Protein AF-A0A165TKF2-F1 (afdb_monomer_lite)

Foldseek 3Di:
DVVLLVVVVVVCVVPVDDPDSDCVVCVVVVHDDNLSVLLVVLQVLLQVLCCVQVVDGDPDDPSVPDHSVRSVVSNVVSVVVVVVVVVVVVVVVVVVVVVQCVVFWDADPVRDIDGNDDPVPPD

Structure (mmCIF, N/CA/C/O backbone):
data_AF-A0A165TKF2-F1
#
_entry.id   AF-A0A165TKF2-F1
#
loop_
_atom_site.group_PDB
_atom_site.id
_atom_site.type_symbol
_atom_site.label_atom_id
_atom_site.label_alt_id
_atom_site.label_comp_id
_atom_site.label_asym_id
_atom_site.label_entity_id
_atom_site.label_seq_id
_atom_site.pdbx_PDB_ins_code
_atom_site.Cartn_x
_atom_site.Cartn_y
_atom_site.Cartn_z
_atom_site.occupancy
_atom_site.B_iso_or_equiv
_atom_site.auth_seq_id
_atom_site.auth_comp_id
_atom_site.auth_asym_id
_atom_site.auth_atom_id
_atom_site.pdbx_PDB_model_num
ATOM 1 N N . MET A 1 1 ? -14.522 4.029 21.172 1.00 85.94 1 MET A N 1
ATOM 2 C CA . MET A 1 1 ? -14.944 4.719 19.931 1.00 85.94 1 MET A CA 1
ATOM 3 C C . MET A 1 1 ? -14.573 6.202 19.836 1.00 85.94 1 MET A C 1
ATOM 5 O O . MET A 1 1 ? -13.988 6.549 18.829 1.00 85.94 1 MET A O 1
ATOM 9 N N . ARG A 1 2 ? -14.802 7.095 20.818 1.00 94.19 2 ARG A N 1
ATOM 10 C CA . ARG A 1 2 ? -14.442 8.533 20.653 1.00 94.19 2 ARG A CA 1
ATOM 11 C C . ARG A 1 2 ? -12.964 8.789 20.294 1.00 94.19 2 ARG A C 1
ATOM 13 O O . ARG A 1 2 ? -12.690 9.631 19.452 1.00 94.19 2 ARG A O 1
ATOM 20 N N . ALA A 1 3 ? -12.034 8.054 20.912 1.00 95.81 3 ALA A N 1
ATOM 21 C CA . ALA A 1 3 ? -10.602 8.156 20.609 1.00 95.81 3 ALA A CA 1
ATOM 22 C C . ALA A 1 3 ? -10.259 7.692 19.181 1.00 95.81 3 ALA A C 1
ATOM 24 O O . ALA A 1 3 ? -9.474 8.346 18.508 1.00 95.81 3 ALA A O 1
ATOM 25 N N . LEU A 1 4 ? -10.897 6.613 18.714 1.00 96.62 4 LEU A N 1
ATOM 26 C CA . LEU A 1 4 ? -10.781 6.132 17.336 1.00 96.62 4 LEU A CA 1
ATOM 27 C C . LEU A 1 4 ? -11.237 7.203 16.339 1.00 96.62 4 LEU A C 1
ATOM 29 O O . LEU A 1 4 ? -10.506 7.524 15.414 1.00 96.62 4 LEU A O 1
ATOM 33 N N . ILE A 1 5 ? -12.406 7.808 16.559 1.00 97.25 5 ILE A N 1
ATOM 34 C CA . ILE A 1 5 ? -12.908 8.843 15.648 1.00 97.25 5 ILE A CA 1
ATOM 35 C C . ILE A 1 5 ? -11.986 10.063 15.619 1.00 97.25 5 ILE A C 1
ATOM 37 O O . ILE A 1 5 ? -11.643 10.533 14.543 1.00 97.25 5 ILE A O 1
ATOM 41 N N . ALA A 1 6 ? -11.517 10.523 16.782 1.00 97.25 6 ALA A N 1
ATOM 42 C CA . ALA A 1 6 ? -10.563 11.628 16.849 1.00 97.25 6 ALA A CA 1
ATOM 43 C C . ALA A 1 6 ? -9.243 11.312 16.119 1.00 97.25 6 ALA A C 1
ATOM 45 O O . ALA A 1 6 ? -8.636 12.205 15.534 1.00 97.25 6 ALA A O 1
ATOM 46 N N . HIS A 1 7 ? -8.803 10.049 16.140 1.00 96.56 7 HIS A N 1
ATOM 47 C CA . HIS A 1 7 ? -7.641 9.599 15.379 1.00 96.56 7 HIS A CA 1
ATOM 48 C C . HIS A 1 7 ? -7.890 9.684 13.867 1.00 96.56 7 HIS A C 1
ATOM 50 O O . HIS A 1 7 ? -7.101 10.311 13.166 1.00 96.56 7 HIS A O 1
ATOM 56 N N . ILE A 1 8 ? -9.019 9.154 13.386 1.00 96.38 8 ILE A N 1
ATOM 57 C CA . ILE A 1 8 ? -9.399 9.196 11.963 1.00 96.38 8 ILE A CA 1
ATOM 58 C C . ILE A 1 8 ? -9.549 10.644 11.469 1.00 96.38 8 ILE A C 1
ATOM 60 O O . ILE A 1 8 ? -9.093 10.990 10.382 1.00 96.38 8 ILE A O 1
ATOM 64 N N . GLU A 1 9 ? -10.160 11.522 12.268 1.00 97.00 9 GLU A N 1
ATOM 65 C CA . GLU A 1 9 ? -10.289 12.948 11.940 1.00 97.00 9 GLU A CA 1
ATOM 66 C C . GLU A 1 9 ? -8.925 13.633 11.800 1.00 97.00 9 GLU A C 1
ATOM 68 O O . GLU A 1 9 ? -8.722 14.421 10.872 1.00 97.00 9 GLU A O 1
ATOM 73 N N . ALA A 1 10 ? -7.983 13.320 12.693 1.00 95.94 10 ALA A N 1
ATOM 74 C CA . ALA A 1 10 ? -6.630 13.855 12.630 1.00 95.94 10 ALA A CA 1
ATOM 75 C C . ALA A 1 10 ? -5.877 13.362 11.384 1.00 95.94 10 ALA A C 1
ATOM 77 O O . ALA A 1 10 ? -5.246 14.169 10.701 1.00 95.94 10 ALA A O 1
ATOM 78 N N . GLU A 1 11 ? -5.983 12.073 11.048 1.00 94.00 11 GLU A N 1
ATOM 79 C CA . GLU A 1 11 ? -5.391 11.514 9.826 1.00 94.00 11 GLU A CA 1
ATOM 80 C C . GLU A 1 11 ? -5.974 12.154 8.563 1.00 94.00 11 GLU A C 1
ATOM 82 O O . GLU A 1 11 ? -5.222 12.605 7.696 1.00 94.00 11 GLU A O 1
ATOM 87 N N . ASN A 1 12 ? -7.302 12.278 8.483 1.00 95.50 12 ASN A N 1
ATOM 88 C CA . ASN A 1 12 ? -7.976 12.947 7.371 1.00 95.50 12 ASN A CA 1
ATOM 89 C C . ASN A 1 12 ? -7.498 14.390 7.191 1.00 95.50 12 ASN A C 1
ATOM 91 O O . ASN A 1 12 ? -7.241 14.817 6.066 1.00 95.50 12 ASN A O 1
ATOM 95 N N . ALA A 1 13 ? -7.333 15.137 8.284 1.00 94.81 13 ALA A N 1
ATOM 96 C CA . ALA A 1 13 ? -6.813 16.498 8.225 1.00 94.81 13 ALA A CA 1
ATOM 97 C C . ALA A 1 13 ? -5.343 16.549 7.775 1.00 94.81 13 ALA A C 1
ATOM 99 O O . ALA A 1 13 ? -4.960 17.457 7.038 1.00 94.81 13 ALA A O 1
ATOM 100 N N . GLN A 1 14 ? -4.524 15.587 8.205 1.00 93.56 14 GLN A N 1
ATOM 101 C CA . GLN A 1 14 ? -3.097 15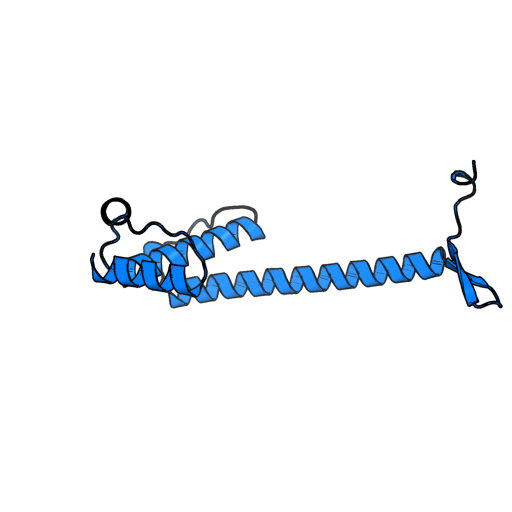.543 7.890 1.00 93.56 14 GLN A CA 1
ATOM 102 C C . GLN A 1 14 ? -2.826 15.151 6.433 1.00 93.56 14 GLN A C 1
ATOM 104 O O . GLN A 1 14 ? -1.969 15.753 5.787 1.00 93.56 14 GLN A O 1
ATOM 109 N N . PHE A 1 15 ? -3.537 14.146 5.923 1.00 88.62 15 PHE A N 1
ATOM 110 C CA . PHE A 1 15 ? -3.267 13.546 4.614 1.00 88.62 15 PHE A CA 1
ATOM 111 C C . PHE A 1 15 ? -4.297 13.918 3.543 1.00 88.62 15 PHE A C 1
ATOM 113 O O . PHE A 1 15 ? -4.161 13.509 2.392 1.00 88.62 15 PHE A O 1
ATOM 120 N N . GLY A 1 16 ? -5.328 14.693 3.896 1.00 89.38 16 GLY A N 1
ATOM 121 C CA . GLY A 1 16 ? -6.422 15.031 2.986 1.00 89.38 16 GLY A CA 1
ATOM 122 C C . GLY A 1 16 ? -7.276 13.821 2.591 1.00 89.38 16 GLY A C 1
ATOM 123 O O . GLY A 1 16 ? -7.909 13.842 1.536 1.00 89.38 16 GLY A O 1
ATOM 124 N N . SER A 1 17 ? -7.274 12.752 3.393 1.00 86.56 17 SER A N 1
ATOM 125 C CA . SER A 1 17 ? -8.094 11.565 3.149 1.00 86.56 17 SER A CA 1
ATOM 126 C C . SER A 1 17 ? -9.563 11.799 3.515 1.00 86.56 17 SER A C 1
ATOM 128 O O . SER A 1 17 ? -9.930 12.775 4.169 1.00 86.56 17 SER A O 1
ATOM 130 N N . THR A 1 18 ? -10.427 10.892 3.060 1.00 93.06 18 THR A N 1
ATOM 131 C CA . THR A 1 18 ? -11.886 10.954 3.265 1.00 93.06 18 THR A CA 1
ATOM 132 C C . THR A 1 18 ? -12.413 9.690 3.943 1.00 93.06 18 THR A C 1
ATOM 134 O O . THR A 1 18 ? -13.500 9.203 3.640 1.00 93.06 18 THR A O 1
ATOM 137 N N . VAL A 1 19 ? -11.625 9.139 4.869 1.00 94.44 19 VAL A N 1
ATOM 138 C CA . VAL A 1 19 ? -12.017 7.962 5.649 1.00 94.44 19 VAL A CA 1
ATOM 139 C C . VAL A 1 19 ? -13.232 8.321 6.509 1.00 94.44 19 VAL A C 1
ATOM 141 O O . VAL A 1 19 ? -13.259 9.373 7.147 1.00 94.44 19 VAL A O 1
ATOM 144 N N . THR A 1 20 ? -14.259 7.470 6.507 1.00 95.38 20 THR A N 1
ATOM 145 C CA . THR A 1 20 ? -15.502 7.732 7.249 1.00 95.38 20 THR A CA 1
ATOM 146 C C . THR A 1 20 ? -15.260 7.815 8.757 1.00 95.38 20 THR A C 1
ATOM 148 O O . THR A 1 20 ? -14.500 7.035 9.324 1.00 95.38 20 THR A O 1
ATOM 151 N N . THR A 1 21 ? -15.933 8.748 9.427 1.00 95.31 21 THR A N 1
ATOM 152 C CA . THR A 1 21 ? -15.879 8.941 10.886 1.00 95.31 21 THR A CA 1
ATOM 153 C C . THR A 1 21 ? -17.123 8.404 11.597 1.00 95.31 21 THR A C 1
ATOM 155 O O . THR A 1 21 ? -17.295 8.636 12.793 1.00 95.31 21 THR A O 1
ATOM 158 N N . ASP A 1 22 ? -17.993 7.679 10.884 1.00 96.19 22 ASP A N 1
ATOM 159 C CA . ASP A 1 22 ? -19.171 7.033 11.467 1.00 96.19 22 ASP A CA 1
ATOM 160 C C . ASP A 1 22 ? -18.751 5.878 12.401 1.00 96.19 22 ASP A C 1
ATOM 162 O O . ASP A 1 22 ? -18.209 4.874 11.932 1.00 96.19 22 ASP A O 1
ATOM 166 N N . PRO A 1 23 ? -19.005 5.966 13.721 1.00 93.56 23 PRO A N 1
ATOM 167 C CA . PRO A 1 23 ? -18.657 4.898 14.650 1.00 93.56 23 PRO A CA 1
ATOM 168 C C . PRO A 1 23 ? -19.402 3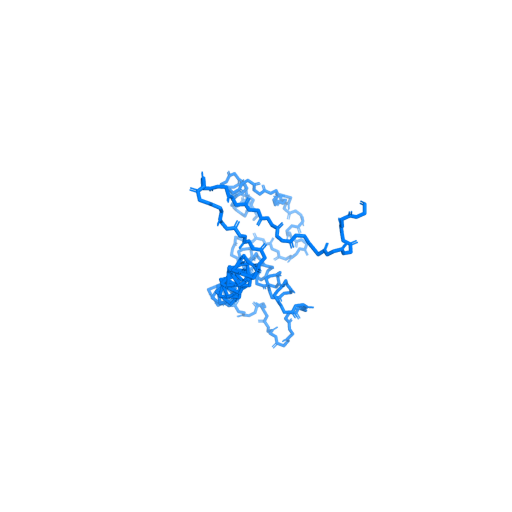.585 14.382 1.00 93.56 23 PRO A C 1
ATOM 170 O O . PRO A 1 23 ? -18.858 2.525 14.680 1.00 93.56 23 PRO A O 1
ATOM 173 N N . ALA A 1 24 ? -20.632 3.637 13.854 1.00 96.38 24 ALA A N 1
ATOM 174 C CA . ALA A 1 24 ? -21.419 2.435 13.578 1.00 96.38 24 ALA A CA 1
ATOM 175 C C . ALA A 1 24 ? -20.787 1.613 12.450 1.00 96.38 24 ALA A C 1
ATOM 177 O O . ALA A 1 24 ? -20.647 0.401 12.584 1.00 96.38 24 ALA A O 1
ATOM 178 N N . HIS A 1 25 ? -20.303 2.290 11.404 1.00 95.75 25 HIS A N 1
ATOM 179 C CA . HIS A 1 25 ? -19.549 1.659 10.326 1.00 95.75 25 HIS A CA 1
ATOM 180 C C . HIS A 1 25 ? -18.357 0.860 10.863 1.00 95.75 25 HIS A C 1
ATOM 182 O O . HIS A 1 25 ? -18.211 -0.315 10.552 1.00 95.75 25 HIS A O 1
ATOM 188 N N . TRP A 1 26 ? -17.526 1.464 11.714 1.00 96.75 26 TRP A N 1
ATOM 189 C CA . TRP A 1 26 ? -16.354 0.773 12.260 1.00 96.75 26 TRP A CA 1
ATOM 190 C C . TRP A 1 26 ? -16.724 -0.360 13.216 1.00 96.75 26 TRP A C 1
ATOM 192 O O . TRP A 1 26 ? -16.090 -1.414 13.192 1.00 96.75 26 TRP A O 1
ATOM 202 N N . ALA A 1 27 ? -17.786 -0.187 14.005 1.00 96.38 27 ALA A N 1
ATOM 203 C CA . ALA A 1 27 ? -18.293 -1.240 14.875 1.00 96.38 27 ALA A CA 1
ATOM 204 C C . ALA A 1 27 ? -18.763 -2.478 14.087 1.00 96.38 27 ALA A C 1
ATOM 206 O O . ALA A 1 27 ? -18.498 -3.595 14.532 1.00 96.38 27 ALA A O 1
ATOM 207 N N . ASP A 1 28 ? -19.381 -2.299 12.914 1.00 97.06 28 ASP A N 1
ATOM 208 C CA . ASP A 1 28 ? -19.796 -3.405 12.036 1.00 97.06 28 ASP A CA 1
ATOM 209 C C . ASP A 1 28 ? -18.599 -4.209 11.498 1.00 97.06 28 ASP A C 1
ATOM 211 O O . ASP A 1 28 ? -18.704 -5.414 11.276 1.00 97.06 28 ASP A O 1
ATOM 215 N N . TYR A 1 29 ? -17.436 -3.566 11.359 1.00 94.31 29 TYR A N 1
ATOM 216 C CA . TYR A 1 29 ? -16.162 -4.210 11.015 1.00 94.31 29 TYR A CA 1
ATOM 217 C C . TYR A 1 29 ? -15.435 -4.798 12.239 1.00 94.31 29 TYR A C 1
ATOM 219 O O . TYR A 1 29 ? -14.327 -5.314 12.117 1.00 94.31 29 TYR A O 1
ATOM 227 N N . GLY A 1 30 ? -16.024 -4.719 13.438 1.00 96.19 30 GLY A N 1
ATOM 228 C CA . GLY A 1 30 ? -15.394 -5.158 14.687 1.00 96.19 30 GLY A CA 1
ATOM 229 C C . GLY A 1 30 ? -14.305 -4.212 15.210 1.00 96.19 30 GLY A C 1
ATOM 230 O O . GLY A 1 30 ? -13.570 -4.564 16.135 1.00 96.19 30 GLY A O 1
ATOM 231 N N . ILE A 1 31 ? -14.206 -3.004 14.652 1.00 97.50 31 ILE A N 1
ATOM 232 C CA . ILE A 1 31 ? -13.175 -2.013 14.958 1.00 97.50 31 ILE A CA 1
ATOM 233 C C . ILE A 1 31 ? -13.732 -1.001 15.959 1.00 97.50 31 ILE A C 1
ATOM 235 O O . ILE A 1 31 ? -14.620 -0.200 15.675 1.00 97.50 31 ILE A O 1
ATOM 239 N N . THR A 1 32 ? -13.188 -1.023 17.171 1.00 97.00 32 THR A N 1
ATOM 240 C CA . THR A 1 32 ? -13.641 -0.177 18.289 1.00 97.00 32 THR A CA 1
ATOM 241 C C . THR A 1 32 ? -12.509 0.600 18.964 1.00 97.00 32 THR A C 1
ATOM 243 O O . THR A 1 32 ? -12.784 1.558 19.711 1.00 97.00 32 THR A O 1
ATOM 246 N N . THR A 1 33 ? -11.256 0.229 18.669 1.00 97.62 33 THR A N 1
ATOM 247 C CA . THR A 1 33 ? -10.022 0.855 19.162 1.00 97.62 33 THR A CA 1
ATOM 248 C C . THR A 1 33 ? -9.148 1.376 18.019 1.00 97.62 33 THR A C 1
ATOM 250 O O . THR A 1 33 ? -9.352 1.033 16.855 1.00 97.62 33 THR A O 1
ATOM 253 N N . VAL A 1 34 ? -8.181 2.233 18.359 1.00 97.44 34 VAL A N 1
ATOM 254 C CA . VAL A 1 34 ? -7.229 2.803 17.391 1.00 97.44 34 VAL A CA 1
ATOM 255 C C . VAL A 1 34 ? -6.324 1.713 16.822 1.00 97.44 34 VAL A C 1
ATOM 257 O O . VAL A 1 34 ? -6.083 1.679 15.625 1.00 97.44 34 VAL A O 1
ATOM 260 N N . GLU A 1 35 ? -5.877 0.783 17.660 1.00 96.50 35 GLU A N 1
ATOM 261 C CA . GLU A 1 35 ? -4.959 -0.293 17.284 1.00 96.50 35 GLU A CA 1
ATOM 262 C C . GLU A 1 35 ? -5.602 -1.248 16.269 1.00 96.50 35 GLU A C 1
ATOM 264 O O . GLU A 1 35 ? -4.963 -1.647 15.298 1.00 96.50 35 GLU A O 1
ATOM 269 N N . GLN A 1 36 ? -6.888 -1.569 16.454 1.00 96.94 36 GLN A N 1
ATOM 270 C CA . GLN A 1 36 ? -7.657 -2.375 15.501 1.00 96.94 36 GLN A CA 1
ATOM 271 C C . GLN A 1 36 ? -7.786 -1.674 14.145 1.00 96.94 36 GLN A C 1
ATOM 273 O O . GLN A 1 36 ? -7.649 -2.307 13.104 1.00 96.94 36 GLN A O 1
ATOM 278 N N . TYR A 1 37 ? -8.021 -0.362 14.160 1.00 97.00 37 TYR A N 1
ATOM 279 C CA . TYR A 1 37 ? -8.101 0.437 12.943 1.00 97.00 37 TYR A CA 1
ATOM 280 C C . TYR A 1 37 ? -6.750 0.514 12.225 1.00 97.00 37 TYR A C 1
ATOM 282 O O . TYR A 1 37 ? -6.685 0.289 11.024 1.00 97.00 37 TYR A O 1
ATOM 290 N N . GLN A 1 38 ? -5.657 0.754 12.951 1.00 96.12 38 GLN A N 1
ATOM 291 C CA . GLN A 1 38 ? -4.311 0.784 12.374 1.00 96.12 38 GLN A CA 1
ATOM 292 C C . GLN A 1 38 ? -3.931 -0.554 11.738 1.00 96.12 38 GLN A C 1
ATOM 294 O O . GLN A 1 38 ? -3.366 -0.582 10.646 1.00 96.12 38 GLN A O 1
ATOM 299 N N . HIS A 1 39 ? -4.279 -1.662 12.395 1.00 97.88 39 HIS A N 1
ATOM 300 C CA . HIS A 1 39 ? -4.108 -2.997 11.830 1.00 97.88 39 HIS A CA 1
ATOM 301 C C . HIS A 1 39 ? -4.919 -3.183 10.549 1.00 97.88 39 HIS A C 1
ATOM 303 O O . HIS A 1 39 ? -4.344 -3.529 9.518 1.00 97.88 39 HIS A O 1
ATOM 309 N N . TYR A 1 40 ? -6.211 -2.851 10.578 1.00 96.81 40 TYR A N 1
ATOM 310 C CA . TYR A 1 40 ? -7.079 -2.903 9.403 1.00 96.81 40 TYR A CA 1
ATOM 311 C C . TYR A 1 40 ? -6.512 -2.093 8.227 1.00 96.81 40 TYR A C 1
ATOM 313 O O . TYR A 1 40 ? -6.412 -2.602 7.112 1.00 96.81 40 TYR A O 1
ATOM 321 N N . MET A 1 41 ? -6.063 -0.861 8.478 1.00 95.81 41 MET A N 1
ATOM 322 C CA . MET A 1 41 ? -5.474 -0.003 7.449 1.00 95.81 41 MET A CA 1
ATOM 323 C C . MET A 1 41 ? -4.172 -0.584 6.883 1.00 95.81 41 MET A C 1
ATOM 325 O O . MET A 1 41 ? -3.953 -0.528 5.673 1.00 95.81 41 MET A O 1
ATOM 329 N N . ALA A 1 42 ? -3.324 -1.185 7.723 1.00 97.12 42 ALA A N 1
ATOM 330 C CA . ALA A 1 42 ? -2.100 -1.848 7.274 1.00 97.12 42 ALA A CA 1
ATOM 331 C C . ALA A 1 42 ? -2.393 -3.092 6.415 1.00 97.12 42 ALA A C 1
ATOM 333 O O . ALA A 1 42 ? -1.722 -3.313 5.403 1.00 97.12 42 ALA A O 1
ATOM 334 N N . VAL A 1 43 ? -3.413 -3.878 6.780 1.00 97.31 43 VAL A N 1
ATOM 335 C CA . VAL A 1 43 ? -3.888 -5.013 5.976 1.00 97.31 43 VAL A CA 1
ATOM 336 C C . VAL A 1 43 ? -4.382 -4.529 4.618 1.00 97.31 43 VAL A C 1
ATOM 338 O O . VAL A 1 43 ? -3.898 -5.016 3.597 1.00 97.31 43 VAL A O 1
ATOM 341 N N . GLU A 1 44 ? -5.293 -3.554 4.587 1.00 95.50 44 GLU A N 1
ATOM 342 C CA . GLU A 1 44 ? -5.842 -3.028 3.335 1.00 95.50 44 GLU A CA 1
ATOM 343 C C . GLU A 1 44 ? -4.746 -2.451 2.434 1.00 95.50 44 GLU A C 1
ATOM 345 O O . GLU A 1 44 ? -4.722 -2.736 1.234 1.00 95.50 44 GLU A O 1
ATOM 350 N N . HIS A 1 45 ? -3.782 -1.720 3.001 1.00 95.62 45 HIS A N 1
ATOM 351 C CA . HIS A 1 45 ? -2.654 -1.180 2.247 1.00 95.62 45 HIS A CA 1
ATOM 352 C C . HIS A 1 45 ? -1.801 -2.280 1.598 1.00 95.62 45 HIS A C 1
ATOM 354 O O . HIS A 1 45 ? -1.564 -2.244 0.386 1.00 95.62 45 HIS A O 1
ATOM 360 N N . PHE A 1 46 ? -1.390 -3.290 2.374 1.00 97.44 46 PHE A N 1
ATOM 361 C CA . PHE A 1 46 ? -0.626 -4.428 1.859 1.00 97.44 46 PHE A CA 1
ATOM 362 C C . PHE A 1 46 ? -1.398 -5.180 0.771 1.00 97.44 46 PHE A C 1
ATOM 364 O O . PHE A 1 46 ? -0.849 -5.496 -0.284 1.00 97.44 46 PHE A O 1
ATOM 371 N N . VAL A 1 47 ? -2.679 -5.456 1.011 1.00 97.25 47 VAL A N 1
ATOM 372 C CA . VAL A 1 47 ? -3.526 -6.205 0.086 1.00 97.25 47 VAL A CA 1
ATOM 373 C C . VAL A 1 47 ? -3.705 -5.450 -1.235 1.00 97.25 47 VAL A C 1
ATOM 375 O O . VAL A 1 47 ? -3.603 -6.068 -2.297 1.00 97.25 47 VAL A O 1
ATOM 378 N N . CYS A 1 48 ? -3.925 -4.133 -1.185 1.00 95.94 48 CYS A N 1
ATOM 379 C CA . CYS A 1 48 ? -4.039 -3.290 -2.375 1.00 95.94 48 CYS A CA 1
ATOM 380 C C . CYS A 1 48 ? -2.735 -3.258 -3.179 1.00 95.94 48 CYS A C 1
ATOM 382 O O . CYS A 1 48 ? -2.765 -3.444 -4.395 1.00 95.94 48 CYS A O 1
ATOM 384 N N . LEU A 1 49 ? -1.588 -3.075 -2.515 1.00 96.69 49 LEU A N 1
ATOM 385 C CA . LEU A 1 49 ? -0.281 -3.100 -3.179 1.00 96.69 49 LEU A CA 1
ATOM 386 C C . LEU A 1 49 ? 0.011 -4.459 -3.813 1.00 96.69 49 LEU A C 1
ATOM 388 O O . LEU A 1 49 ? 0.429 -4.528 -4.967 1.00 96.69 49 LEU A O 1
ATOM 392 N N . HIS A 1 50 ? -0.255 -5.543 -3.087 1.00 96.94 50 HIS A N 1
ATOM 393 C CA . HIS A 1 50 ? -0.054 -6.899 -3.580 1.00 96.94 50 HIS A CA 1
ATOM 394 C C . HIS A 1 50 ? -0.915 -7.186 -4.816 1.00 96.94 50 HIS A C 1
ATOM 396 O O . HIS A 1 50 ? -0.420 -7.734 -5.801 1.00 96.94 50 HIS A O 1
ATOM 402 N N . GLU A 1 51 ? -2.196 -6.808 -4.793 1.00 96.50 51 GLU A N 1
ATOM 403 C CA . GLU A 1 51 ? -3.079 -6.958 -5.952 1.00 96.50 51 GLU A CA 1
ATOM 404 C C . GLU A 1 51 ? -2.622 -6.094 -7.129 1.00 96.50 51 GLU A C 1
ATOM 406 O O . GLU A 1 51 ? -2.565 -6.589 -8.252 1.00 96.50 51 GLU A O 1
ATOM 411 N N . SER A 1 52 ? -2.234 -4.843 -6.876 1.00 95.50 52 SER A N 1
ATOM 412 C CA . SER A 1 52 ? -1.746 -3.940 -7.919 1.00 95.50 52 SER A CA 1
ATOM 413 C C . SER A 1 52 ? -0.462 -4.442 -8.580 1.00 95.50 52 SER A C 1
ATOM 415 O O . SER A 1 52 ? -0.293 -4.255 -9.782 1.00 95.50 52 SER A O 1
ATOM 417 N N . HIS A 1 53 ? 0.451 -5.044 -7.815 1.00 96.12 53 HIS A N 1
ATOM 418 C CA . HIS A 1 53 ? 1.752 -5.471 -8.323 1.00 96.12 53 HIS A CA 1
ATOM 419 C C . HIS A 1 53 ? 1.716 -6.870 -8.952 1.00 96.12 53 HIS A C 1
ATOM 421 O O . HIS A 1 53 ? 2.217 -7.065 -10.057 1.00 96.12 53 HIS A O 1
ATOM 427 N N . TYR A 1 54 ? 1.094 -7.846 -8.284 1.00 95.31 54 TYR A N 1
ATOM 428 C CA . TYR A 1 54 ? 1.087 -9.241 -8.740 1.00 95.31 54 TYR A CA 1
ATOM 429 C C . TYR A 1 54 ? -0.183 -9.637 -9.509 1.00 95.31 54 TYR A C 1
ATOM 431 O O . TYR A 1 54 ? -0.235 -10.721 -10.091 1.00 95.31 54 TYR A O 1
ATOM 439 N N . GLY A 1 55 ? -1.222 -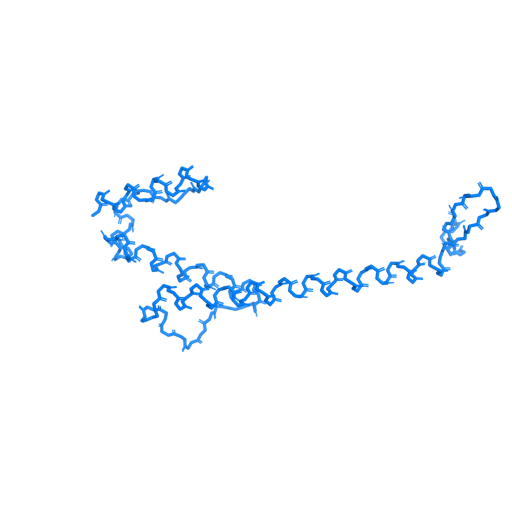8.796 -9.516 1.00 97.06 55 GLY A N 1
ATOM 440 C CA . GLY A 1 55 ? -2.484 -9.047 -10.221 1.00 97.06 55 GLY A CA 1
ATOM 441 C C . GLY A 1 55 ? -3.469 -9.951 -9.474 1.00 97.06 55 GLY A C 1
ATOM 442 O O . GLY A 1 55 ? -4.452 -10.404 -10.061 1.00 97.06 55 GLY A O 1
ATOM 443 N N . PHE A 1 56 ? -3.222 -10.257 -8.196 1.00 95.81 56 PHE A N 1
ATOM 444 C CA . PHE A 1 56 ? -4.140 -11.040 -7.367 1.00 95.81 56 PHE A CA 1
ATOM 445 C C . PHE A 1 56 ? -4.030 -10.694 -5.877 1.00 95.81 56 PHE A C 1
ATOM 447 O O . PHE A 1 56 ? -2.970 -10.310 -5.383 1.00 95.81 56 PHE A O 1
ATOM 454 N N . ARG A 1 57 ? -5.129 -10.887 -5.138 1.00 94.38 57 ARG A N 1
ATOM 455 C CA . ARG A 1 57 ? -5.173 -10.759 -3.671 1.00 94.38 57 ARG A CA 1
ATOM 456 C C . ARG A 1 57 ? -4.296 -11.830 -2.994 1.00 94.38 57 ARG A C 1
ATOM 458 O O . ARG A 1 57 ? -4.367 -12.992 -3.405 1.00 94.38 57 ARG A O 1
ATOM 465 N N . PRO A 1 58 ? -3.526 -11.496 -1.943 1.00 94.38 58 PRO A N 1
ATOM 466 C CA . PRO A 1 58 ? -2.644 -12.441 -1.260 1.00 94.38 58 PRO A CA 1
ATOM 467 C C . PRO A 1 58 ? -3.435 -13.630 -0.695 1.00 94.38 58 PRO A C 1
ATOM 469 O O . PRO A 1 58 ? -4.477 -13.463 -0.065 1.00 94.38 58 PRO A O 1
ATOM 472 N N . ARG A 1 59 ? -2.938 -14.853 -0.922 1.00 91.44 59 ARG A N 1
ATOM 473 C CA . ARG A 1 59 ? -3.544 -16.107 -0.439 1.00 91.44 59 ARG A CA 1
ATOM 474 C C . ARG A 1 59 ? -2.583 -16.830 0.497 1.00 91.44 59 ARG A C 1
ATOM 476 O O . ARG A 1 59 ? -1.377 -16.783 0.289 1.00 91.44 59 ARG A O 1
ATOM 483 N N . GLY A 1 60 ? -3.120 -17.537 1.489 1.00 88.75 60 GLY A N 1
ATOM 484 C CA . GLY A 1 60 ? -2.322 -18.359 2.409 1.00 88.75 60 GLY A CA 1
ATOM 485 C C . GLY A 1 60 ? -1.628 -17.590 3.538 1.00 88.75 60 GLY A C 1
ATOM 486 O O . GLY A 1 60 ? -0.870 -18.192 4.290 1.00 88.75 60 GLY A O 1
ATOM 487 N N . TYR A 1 61 ? -1.903 -16.292 3.683 1.00 88.31 61 TYR A N 1
ATOM 488 C CA . TYR A 1 61 ? -1.492 -15.503 4.842 1.00 88.31 61 TYR A CA 1
ATOM 489 C C . TYR A 1 61 ? -2.642 -15.407 5.841 1.00 88.31 61 TYR A C 1
ATOM 491 O O . TYR A 1 61 ? -3.775 -15.142 5.441 1.00 88.31 61 TYR A O 1
ATOM 499 N N . ASN A 1 62 ? -2.342 -15.558 7.131 1.00 93.75 62 ASN A N 1
ATOM 500 C CA . ASN A 1 62 ? -3.267 -15.171 8.189 1.00 93.75 62 ASN A CA 1
ATOM 501 C C . ASN A 1 62 ? -3.015 -13.706 8.570 1.00 93.75 62 ASN A C 1
ATOM 503 O O . ASN A 1 62 ? -2.263 -13.419 9.497 1.00 93.75 62 ASN A O 1
ATOM 507 N N . LEU A 1 63 ? -3.565 -12.780 7.779 1.00 94.38 63 LEU A N 1
ATOM 508 C CA . LEU A 1 63 ? -3.284 -11.342 7.904 1.00 94.38 63 LEU A CA 1
ATOM 509 C C . LEU A 1 63 ? -3.753 -10.761 9.245 1.00 94.38 63 LEU A C 1
ATOM 511 O O . LEU A 1 63 ? -3.132 -9.830 9.747 1.00 94.38 63 LEU A O 1
ATOM 515 N N . GLU A 1 64 ? -4.790 -11.349 9.842 1.00 90.94 64 GLU A N 1
ATOM 516 C CA . GLU A 1 64 ? -5.329 -10.962 11.151 1.00 90.94 64 GLU A CA 1
ATOM 517 C C . GLU A 1 64 ? -4.325 -11.184 12.292 1.00 90.94 64 GLU A C 1
ATOM 519 O O . GLU A 1 64 ? -4.314 -10.436 13.265 1.00 90.94 64 GLU A O 1
ATOM 524 N N . GLU A 1 65 ? -3.446 -12.182 12.165 1.00 94.12 65 GLU A N 1
ATOM 525 C CA . GLU A 1 65 ? -2.439 -12.515 13.182 1.00 94.12 65 GLU A CA 1
ATOM 526 C C . GLU A 1 65 ? -1.095 -11.807 12.966 1.00 94.12 65 GLU A C 1
ATOM 528 O O . GLU A 1 65 ? -0.222 -11.845 13.837 1.00 94.12 65 GLU A O 1
ATOM 533 N N . LEU A 1 66 ? -0.891 -11.169 11.811 1.00 95.25 66 LEU A N 1
ATOM 534 C CA . LEU A 1 66 ? 0.341 -10.434 11.543 1.00 95.25 66 LEU A CA 1
ATOM 535 C C . LEU A 1 66 ? 0.342 -9.098 12.284 1.00 95.25 66 LEU A C 1
ATOM 537 O O . LEU A 1 66 ? -0.669 -8.405 12.337 1.00 95.25 66 LEU A O 1
ATOM 541 N N . SER A 1 67 ? 1.501 -8.707 12.817 1.00 97.12 67 SER A N 1
ATOM 542 C CA . SER A 1 67 ? 1.653 -7.380 13.414 1.00 97.12 67 SER A CA 1
ATOM 543 C C . SER A 1 67 ? 1.630 -6.287 12.343 1.00 97.12 67 SER A C 1
ATOM 545 O O . SER A 1 67 ? 1.979 -6.529 11.182 1.00 97.12 67 SER A O 1
ATOM 547 N N . VAL A 1 68 ? 1.279 -5.065 12.752 1.00 97.19 68 VAL A N 1
ATOM 548 C CA . VAL A 1 68 ? 1.314 -3.880 11.882 1.00 97.19 68 VAL A CA 1
ATOM 549 C C . VAL A 1 68 ? 2.702 -3.708 11.271 1.00 97.19 68 VAL A C 1
ATOM 551 O O . VAL A 1 68 ? 2.825 -3.529 10.066 1.00 97.19 68 VAL A O 1
ATOM 554 N N . GLU A 1 69 ? 3.763 -3.864 12.064 1.00 97.50 69 GLU A N 1
ATOM 555 C CA . GLU A 1 69 ? 5.144 -3.734 11.590 1.00 97.50 69 GLU A CA 1
ATOM 556 C C . GLU A 1 69 ? 5.466 -4.760 10.504 1.00 97.50 69 GLU A C 1
ATOM 558 O O . GLU A 1 69 ? 6.169 -4.455 9.540 1.00 97.50 69 GLU A O 1
ATOM 563 N N . ARG A 1 70 ? 4.946 -5.986 10.638 1.00 97.00 70 ARG A N 1
ATOM 564 C CA . ARG A 1 70 ? 5.164 -7.026 9.637 1.00 97.00 70 ARG A CA 1
ATOM 565 C C . ARG A 1 70 ? 4.407 -6.731 8.345 1.00 97.00 70 ARG A C 1
ATOM 567 O O . ARG A 1 70 ? 4.983 -6.925 7.276 1.00 97.00 70 ARG A O 1
ATOM 574 N N . LEU A 1 71 ? 3.160 -6.275 8.441 1.00 97.56 71 LEU A N 1
ATOM 575 C CA . LEU A 1 71 ? 2.350 -5.872 7.289 1.00 97.56 71 LEU A CA 1
ATOM 576 C C . LEU A 1 71 ? 3.009 -4.707 6.540 1.00 97.56 71 LEU A C 1
ATOM 578 O O . LEU A 1 71 ? 3.194 -4.796 5.327 1.00 97.56 71 LEU A O 1
ATOM 582 N N . THR A 1 72 ? 3.468 -3.683 7.263 1.00 96.44 72 THR A N 1
ATOM 583 C CA . THR A 1 72 ? 4.197 -2.544 6.690 1.00 96.44 72 THR A CA 1
ATOM 584 C C . THR A 1 72 ? 5.485 -2.989 6.009 1.00 96.44 72 THR A C 1
ATOM 586 O O . THR A 1 72 ? 5.694 -2.673 4.846 1.00 96.44 72 THR A O 1
ATOM 589 N N . ALA A 1 73 ? 6.306 -3.826 6.653 1.00 97.44 73 ALA A N 1
ATOM 590 C CA . ALA A 1 73 ? 7.537 -4.323 6.034 1.00 97.44 73 ALA A CA 1
ATOM 591 C C . ALA A 1 73 ? 7.284 -5.153 4.758 1.00 97.44 73 ALA A C 1
ATOM 593 O O . ALA A 1 73 ? 8.123 -5.201 3.858 1.00 97.44 73 ALA A O 1
ATOM 594 N N . MET A 1 74 ? 6.143 -5.844 4.680 1.00 96.88 74 MET A N 1
ATOM 595 C CA . MET A 1 74 ? 5.735 -6.570 3.476 1.00 96.88 74 MET A CA 1
ATOM 596 C C . MET A 1 74 ? 5.283 -5.615 2.363 1.00 96.88 74 MET A C 1
ATOM 598 O O . MET A 1 74 ? 5.647 -5.836 1.210 1.00 96.88 74 MET A O 1
ATOM 602 N N . ALA A 1 75 ? 4.544 -4.557 2.700 1.00 97.12 75 ALA A N 1
ATOM 603 C CA . ALA A 1 75 ? 4.162 -3.497 1.768 1.00 97.12 75 ALA A CA 1
ATOM 604 C C . ALA A 1 75 ? 5.384 -2.727 1.232 1.00 97.12 75 ALA A C 1
ATOM 606 O O . ALA A 1 75 ? 5.520 -2.580 0.019 1.00 97.12 75 ALA A O 1
ATOM 607 N N . ASP A 1 76 ? 6.314 -2.335 2.108 1.00 97.38 76 ASP A N 1
ATOM 608 C CA . ASP A 1 76 ? 7.546 -1.619 1.746 1.00 97.38 76 ASP A CA 1
ATOM 609 C C . ASP A 1 76 ? 8.396 -2.419 0.759 1.00 97.38 76 ASP A C 1
ATOM 611 O O . ASP A 1 76 ? 8.949 -1.877 -0.195 1.00 97.38 76 ASP A O 1
ATOM 615 N N . ARG A 1 77 ? 8.472 -3.739 0.950 1.00 96.88 77 ARG A N 1
ATOM 616 C CA . ARG A 1 77 ? 9.173 -4.613 0.011 1.00 96.88 77 ARG A CA 1
ATOM 617 C C . ARG A 1 77 ? 8.544 -4.562 -1.384 1.00 96.88 77 ARG A C 1
ATOM 619 O O . ARG A 1 77 ? 9.278 -4.483 -2.362 1.00 96.88 77 ARG A O 1
ATOM 626 N N . ILE A 1 78 ? 7.214 -4.614 -1.476 1.00 97.25 78 ILE A N 1
ATOM 627 C CA . ILE A 1 78 ? 6.512 -4.524 -2.765 1.00 97.25 78 ILE A CA 1
ATOM 628 C C . ILE A 1 78 ? 6.759 -3.152 -3.401 1.00 97.25 78 ILE A C 1
ATOM 630 O O . ILE A 1 78 ? 6.987 -3.078 -4.603 1.00 97.25 78 ILE A O 1
ATOM 634 N N . ALA A 1 79 ? 6.766 -2.077 -2.608 1.00 95.81 79 ALA A N 1
ATOM 635 C CA . ALA A 1 79 ? 7.078 -0.739 -3.105 1.00 95.81 79 ALA A CA 1
ATOM 636 C C . ALA A 1 79 ? 8.483 -0.670 -3.730 1.00 95.81 79 ALA A C 1
ATOM 638 O O . ALA A 1 79 ? 8.625 -0.155 -4.834 1.00 95.81 79 ALA A O 1
ATOM 639 N N . VAL A 1 80 ? 9.494 -1.277 -3.095 1.00 97.19 80 VAL A N 1
ATOM 640 C CA . VAL A 1 80 ? 10.849 -1.384 -3.670 1.00 97.19 80 VAL A CA 1
ATOM 641 C C . VAL A 1 80 ? 10.848 -2.177 -4.981 1.00 97.19 80 VAL A C 1
ATOM 643 O O . VAL A 1 80 ? 11.465 -1.751 -5.951 1.00 97.19 80 VAL A O 1
ATOM 646 N N . GLU A 1 81 ? 10.129 -3.303 -5.045 1.00 96.75 81 GLU A N 1
ATOM 647 C CA . GLU A 1 81 ? 10.018 -4.106 -6.275 1.00 96.75 81 GLU A CA 1
ATOM 648 C C . GLU A 1 81 ? 9.356 -3.312 -7.424 1.00 96.75 81 GLU A C 1
ATOM 650 O O . GLU A 1 81 ? 9.765 -3.435 -8.582 1.00 96.75 81 GLU A O 1
ATOM 655 N N . ILE A 1 82 ? 8.368 -2.463 -7.114 1.00 95.06 82 ILE A N 1
ATOM 656 C CA . ILE A 1 82 ? 7.742 -1.543 -8.076 1.00 95.06 82 ILE A CA 1
ATOM 657 C C . ILE A 1 82 ? 8.741 -0.477 -8.542 1.00 95.06 82 ILE A C 1
ATOM 659 O O . ILE A 1 82 ? 8.876 -0.265 -9.749 1.00 95.06 82 ILE A O 1
ATOM 663 N N . ASP A 1 83 ? 9.444 0.178 -7.618 1.00 95.75 83 ASP A N 1
ATOM 664 C CA . ASP A 1 83 ? 10.403 1.239 -7.938 1.00 95.75 83 ASP A CA 1
ATOM 665 C C . ASP A 1 83 ? 11.542 0.719 -8.828 1.00 95.75 83 ASP A C 1
ATOM 667 O O . ASP A 1 83 ? 11.872 1.338 -9.844 1.00 95.75 83 ASP A O 1
ATOM 671 N N . ASP A 1 84 ? 12.086 -0.459 -8.516 1.00 95.62 84 ASP A N 1
ATOM 672 C CA . ASP A 1 84 ? 13.131 -1.108 -9.313 1.00 95.62 84 ASP A CA 1
ATOM 673 C C . ASP A 1 84 ? 12.650 -1.430 -10.738 1.00 95.62 84 ASP A C 1
ATOM 675 O O . ASP A 1 84 ? 13.388 -1.251 -11.720 1.00 95.62 84 ASP A O 1
ATOM 679 N N . ALA A 1 85 ? 11.398 -1.881 -10.880 1.00 93.88 85 ALA A N 1
ATOM 680 C CA . ALA A 1 85 ? 10.797 -2.152 -12.182 1.00 93.88 85 ALA A CA 1
ATOM 681 C C . ALA A 1 85 ? 10.625 -0.864 -13.004 1.00 93.88 85 ALA A C 1
ATOM 683 O O . ALA A 1 85 ? 11.005 -0.841 -14.177 1.00 93.88 85 ALA A O 1
ATOM 684 N N . LEU A 1 86 ? 10.133 0.214 -12.382 1.00 94.38 86 LEU A N 1
ATOM 685 C CA . LEU A 1 86 ? 9.947 1.518 -13.026 1.00 94.38 86 LEU A CA 1
ATOM 686 C C . LEU A 1 86 ? 11.274 2.140 -13.473 1.00 94.38 86 LEU A C 1
ATOM 688 O O . LEU A 1 86 ? 11.365 2.679 -14.578 1.00 94.38 86 LEU A O 1
ATOM 692 N N . LEU A 1 87 ? 12.317 2.048 -12.643 1.00 95.44 87 LEU A N 1
ATOM 693 C CA . LEU A 1 87 ? 13.662 2.494 -13.007 1.00 95.44 87 LEU A CA 1
ATOM 694 C C . LEU A 1 87 ? 14.195 1.702 -14.202 1.00 95.44 87 LEU A C 1
ATOM 696 O O . LEU A 1 87 ? 14.677 2.289 -15.170 1.00 95.44 87 LEU A O 1
ATOM 700 N N . SER A 1 88 ? 14.028 0.380 -14.177 1.00 94.19 88 SER A N 1
ATOM 701 C CA . SER A 1 88 ? 14.452 -0.491 -15.274 1.00 94.19 88 SER A CA 1
ATOM 702 C C . SER A 1 88 ? 13.704 -0.200 -16.579 1.00 94.19 88 SER A C 1
ATOM 704 O O . SER A 1 88 ? 14.309 -0.228 -17.651 1.00 94.19 88 SER A O 1
ATOM 706 N N . ASP A 1 89 ? 12.395 0.061 -16.521 1.00 94.25 89 ASP A N 1
ATOM 707 C CA . ASP A 1 89 ? 11.597 0.455 -17.689 1.00 94.25 89 ASP A CA 1
ATOM 708 C C . ASP A 1 89 ? 12.076 1.781 -18.268 1.00 94.25 89 ASP A C 1
ATOM 710 O O . ASP A 1 89 ? 12.329 1.874 -19.470 1.00 94.25 89 ASP A O 1
ATOM 714 N N . ARG A 1 90 ? 12.310 2.775 -17.412 1.00 94.25 90 ARG A N 1
ATOM 715 C CA . ARG A 1 90 ? 12.831 4.071 -17.837 1.00 94.25 90 ARG A CA 1
ATOM 716 C C . ARG A 1 90 ? 14.192 3.951 -18.525 1.00 94.25 90 ARG A C 1
ATOM 718 O O . ARG A 1 90 ? 14.396 4.549 -19.577 1.00 94.25 90 ARG A O 1
ATOM 725 N N . GLU A 1 91 ? 15.114 3.161 -17.979 1.00 95.12 91 GLU A N 1
ATOM 726 C CA . GLU A 1 91 ? 16.422 2.923 -18.603 1.00 95.12 91 GLU A CA 1
ATOM 727 C C . GLU A 1 91 ? 16.300 2.225 -19.968 1.00 95.12 91 GLU A C 1
ATOM 729 O O . GLU A 1 91 ? 17.062 2.521 -20.897 1.00 95.12 91 GLU A O 1
ATOM 734 N N . ARG A 1 92 ? 15.339 1.299 -20.115 1.00 94.25 92 ARG A N 1
ATOM 735 C CA . ARG A 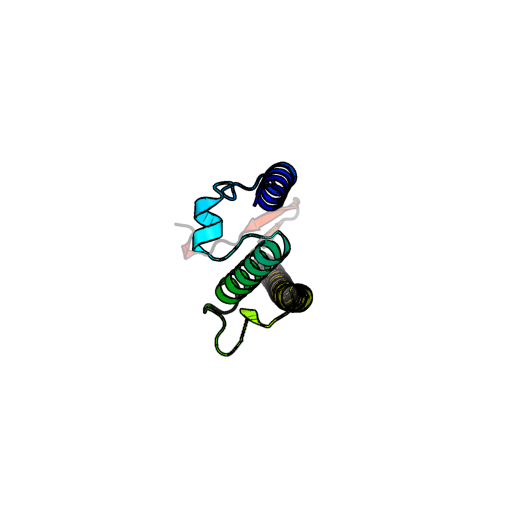1 92 ? 15.028 0.673 -21.409 1.00 94.25 92 ARG A CA 1
ATOM 736 C C . ARG A 1 92 ? 14.506 1.704 -22.404 1.00 94.25 92 ARG A C 1
ATOM 738 O O . ARG A 1 92 ? 15.039 1.775 -23.506 1.00 94.25 92 ARG A O 1
ATOM 745 N N . GLU A 1 93 ? 13.525 2.511 -22.012 1.00 93.75 93 GLU A N 1
ATOM 746 C CA . GLU A 1 93 ? 12.937 3.547 -22.865 1.00 93.75 93 GLU A CA 1
ATOM 747 C C . GLU A 1 93 ? 13.971 4.591 -23.299 1.00 93.75 93 GLU A C 1
ATOM 749 O O . GLU A 1 93 ? 14.040 4.939 -24.478 1.00 93.75 93 GLU A O 1
ATOM 754 N N . GLU A 1 94 ? 14.819 5.060 -22.378 1.00 94.81 94 GLU A N 1
ATOM 755 C CA . GLU A 1 94 ? 15.885 6.021 -22.675 1.00 94.81 94 GLU A CA 1
ATOM 756 C C . GLU A 1 94 ? 16.903 5.442 -23.672 1.00 94.81 94 GLU A C 1
ATOM 758 O O . GLU A 1 94 ? 17.297 6.124 -24.626 1.00 94.81 94 GLU A O 1
ATOM 763 N N . ARG A 1 95 ? 17.289 4.168 -23.515 1.00 94.50 95 ARG A N 1
ATOM 764 C CA . ARG A 1 95 ? 18.176 3.477 -24.464 1.00 94.50 95 ARG A CA 1
ATOM 765 C C . ARG A 1 95 ? 17.514 3.292 -25.827 1.00 94.50 95 ARG A C 1
ATOM 767 O O . ARG A 1 95 ? 18.124 3.621 -26.844 1.00 94.50 95 ARG A O 1
ATOM 774 N N . ASP A 1 96 ? 16.284 2.794 -25.859 1.00 93.38 96 ASP A N 1
ATOM 775 C CA . ASP A 1 96 ? 15.548 2.538 -27.098 1.00 93.38 96 ASP A CA 1
ATOM 776 C C . ASP A 1 96 ? 15.313 3.847 -27.866 1.00 93.38 96 ASP A C 1
ATOM 778 O O . ASP A 1 96 ? 15.466 3.906 -29.091 1.00 93.38 96 ASP A O 1
ATOM 782 N N . PHE A 1 97 ? 15.033 4.937 -27.146 1.00 88.75 97 PHE A N 1
ATOM 783 C CA . PHE A 1 97 ? 14.921 6.270 -27.720 1.00 88.75 97 PHE A CA 1
ATOM 784 C C . PHE A 1 97 ? 16.260 6.785 -28.258 1.00 88.75 97 PHE A C 1
ATOM 786 O O . PHE A 1 97 ? 16.300 7.314 -29.371 1.00 88.75 97 PHE A O 1
ATOM 793 N N . ALA A 1 98 ? 17.365 6.599 -27.531 1.00 90.50 98 ALA A N 1
ATOM 794 C CA . ALA A 1 98 ? 18.698 6.975 -28.000 1.00 90.50 98 ALA A CA 1
ATOM 795 C C . ALA A 1 98 ? 19.106 6.200 -29.268 1.00 90.50 98 ALA A C 1
ATOM 797 O O . ALA A 1 98 ? 19.608 6.792 -30.230 1.00 90.50 98 ALA A O 1
ATOM 798 N N . GLU A 1 99 ? 18.836 4.893 -29.323 1.00 89.94 99 GLU A N 1
ATOM 799 C CA . GLU A 1 99 ? 19.057 4.073 -30.518 1.00 89.94 99 GLU A CA 1
ATOM 800 C C . GLU A 1 99 ? 18.185 4.524 -31.691 1.00 89.94 99 GLU A C 1
ATOM 802 O O . GLU A 1 99 ? 18.664 4.653 -32.827 1.00 89.94 99 GLU A O 1
ATOM 807 N N . TRP A 1 100 ? 16.906 4.795 -31.428 1.00 90.38 100 TRP A N 1
ATOM 808 C CA . TRP A 1 100 ? 15.996 5.326 -32.430 1.00 90.38 100 TRP A CA 1
ATOM 809 C C . TRP A 1 100 ?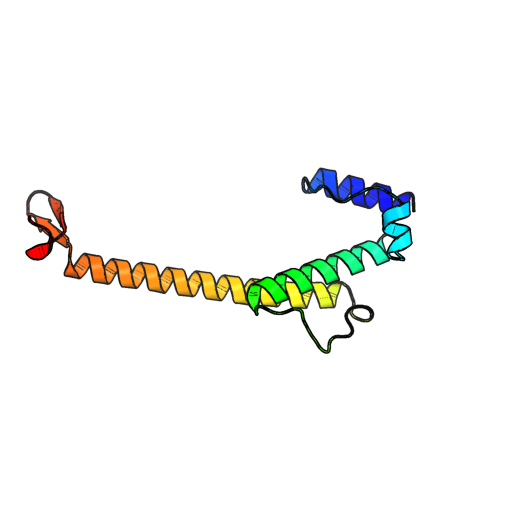 16.497 6.670 -32.964 1.00 90.38 100 TRP A C 1
ATOM 811 O O . TRP A 1 100 ? 16.521 6.854 -34.183 1.00 90.38 100 TRP A O 1
ATOM 821 N N . GLN A 1 101 ? 16.958 7.577 -32.097 1.00 87.69 101 GLN A N 1
ATOM 822 C CA . GLN A 1 101 ? 17.525 8.862 -32.503 1.00 87.69 101 GLN A CA 1
ATOM 823 C C . GLN A 1 101 ? 18.772 8.675 -33.370 1.00 87.69 101 GLN A C 1
ATOM 825 O O . GLN A 1 101 ? 18.856 9.270 -34.442 1.00 87.69 101 GLN A O 1
ATOM 830 N N . ALA A 1 102 ? 19.709 7.810 -32.976 1.00 86.50 102 ALA A N 1
ATOM 831 C CA . ALA A 1 102 ? 20.924 7.546 -33.749 1.00 86.50 102 ALA A CA 1
ATOM 832 C C . ALA A 1 102 ? 20.622 7.002 -35.159 1.00 86.50 102 ALA A C 1
ATOM 834 O O . ALA A 1 102 ? 21.288 7.355 -36.137 1.00 86.50 102 ALA A O 1
ATOM 835 N N . ARG A 1 103 ? 19.587 6.162 -35.292 1.00 84.31 103 ARG A N 1
ATOM 836 C CA . ARG A 1 103 ? 19.157 5.612 -36.588 1.00 84.31 103 ARG A CA 1
ATOM 837 C C . ARG A 1 103 ? 18.406 6.644 -37.428 1.00 84.31 103 ARG A C 1
ATOM 839 O O . ARG A 1 103 ? 18.667 6.770 -38.633 1.00 84.31 103 ARG A O 1
ATOM 846 N N . ASN A 1 104 ? 17.493 7.384 -36.804 1.00 84.75 104 ASN A N 1
ATOM 847 C CA . ASN A 1 104 ? 16.463 8.155 -37.493 1.00 84.75 104 ASN A CA 1
ATOM 848 C C . ASN A 1 104 ? 16.702 9.663 -37.505 1.00 84.75 104 ASN A C 1
ATOM 850 O O . ASN A 1 104 ? 15.985 10.346 -38.219 1.00 84.75 104 ASN A O 1
ATOM 854 N N . VAL A 1 105 ? 17.687 10.214 -36.801 1.00 84.38 105 VAL A N 1
ATOM 855 C CA . VAL A 1 105 ? 17.959 11.659 -36.802 1.00 84.38 105 VAL A CA 1
ATOM 856 C C . VAL A 1 105 ? 19.252 11.955 -37.559 1.00 84.38 105 VAL A C 1
ATOM 858 O O . VAL A 1 105 ? 20.281 11.314 -37.365 1.00 84.38 105 VAL A O 1
ATOM 861 N N . THR A 1 106 ? 19.207 12.939 -38.455 1.00 80.69 106 THR A N 1
ATOM 862 C CA . THR A 1 106 ? 20.390 13.520 -39.108 1.00 80.69 106 THR A CA 1
ATOM 863 C C . THR A 1 106 ? 20.599 14.945 -38.647 1.00 80.69 106 THR A C 1
ATOM 865 O O . THR A 1 106 ? 19.662 15.745 -38.667 1.00 80.69 106 THR A O 1
ATOM 868 N N . ARG A 1 107 ? 21.842 15.266 -38.285 1.00 75.25 107 ARG A N 1
ATOM 869 C CA . ARG A 1 107 ? 22.269 16.622 -37.946 1.00 75.25 107 ARG A CA 1
ATOM 870 C C . ARG A 1 107 ? 22.926 17.273 -39.158 1.00 75.25 107 ARG A C 1
ATOM 872 O O . ARG A 1 107 ? 23.881 16.727 -39.708 1.00 75.25 107 ARG A O 1
ATOM 879 N N . HIS A 1 108 ? 22.418 18.426 -39.568 1.00 68.69 108 HIS A N 1
ATOM 880 C CA . HIS A 1 108 ? 22.994 19.219 -40.651 1.00 68.69 108 HIS A CA 1
ATOM 881 C C . HIS A 1 108 ? 24.008 20.239 -40.111 1.00 68.69 108 HIS A C 1
ATOM 883 O O . HIS A 1 108 ? 24.011 20.571 -38.926 1.00 68.69 108 HIS A O 1
ATOM 889 N N . GLY A 1 109 ? 24.891 20.743 -40.982 1.00 62.75 109 GLY A N 1
ATOM 890 C CA . GLY A 1 109 ? 25.980 21.659 -40.605 1.00 62.75 109 GLY A CA 1
ATOM 891 C C . GLY A 1 109 ? 25.531 23.007 -40.019 1.00 62.75 109 GLY A C 1
ATOM 892 O O . GLY A 1 109 ? 26.332 23.687 -39.391 1.00 62.75 109 GLY A O 1
ATOM 893 N N . ASN A 1 110 ? 24.254 23.370 -40.169 1.00 77.62 110 ASN A N 1
ATOM 894 C CA . ASN A 1 110 ? 23.618 24.535 -39.542 1.00 77.62 110 ASN A CA 1
ATOM 895 C C . ASN A 1 110 ? 23.088 24.257 -38.116 1.00 77.62 110 ASN A C 1
ATOM 897 O O . ASN A 1 110 ? 22.523 25.149 -37.495 1.00 77.62 110 ASN A O 1
ATOM 901 N N . GLY A 1 111 ? 23.241 23.031 -37.602 1.00 74.44 111 GLY A N 1
ATOM 902 C CA . GLY A 1 111 ? 22.735 22.611 -36.294 1.00 74.44 111 GLY A CA 1
ATOM 903 C C . GLY A 1 111 ? 21.299 22.076 -36.298 1.00 74.44 111 GLY A C 1
ATOM 904 O O . GLY A 1 111 ? 20.860 21.575 -35.264 1.00 74.44 111 GLY A O 1
ATOM 905 N N . GLU A 1 112 ? 20.587 22.111 -37.431 1.00 77.62 112 GLU A N 1
ATOM 906 C CA . GLU A 1 112 ? 19.235 21.553 -37.539 1.00 77.62 112 GLU A CA 1
ATOM 907 C C . GLU A 1 112 ? 19.251 20.022 -37.455 1.00 77.62 112 GLU A C 1
ATOM 909 O O . GLU A 1 112 ? 20.051 19.343 -38.110 1.00 77.62 112 GLU A O 1
ATOM 914 N N . MET A 1 113 ? 18.318 19.474 -36.674 1.00 77.06 113 MET A N 1
ATOM 915 C CA . MET A 1 113 ? 18.041 18.042 -36.606 1.00 77.06 113 MET A CA 1
ATOM 916 C C . MET A 1 113 ? 16.810 17.719 -37.451 1.00 77.06 113 MET A C 1
ATOM 918 O O . MET A 1 113 ? 15.765 18.346 -37.295 1.00 77.06 113 MET A O 1
ATOM 922 N N . ARG A 1 114 ? 16.918 16.727 -38.340 1.00 79.94 114 ARG A N 1
ATOM 923 C CA . ARG A 1 114 ? 15.788 16.224 -39.135 1.00 79.94 114 ARG A CA 1
ATOM 924 C C . ARG A 1 114 ? 15.578 14.741 -38.891 1.00 79.94 114 ARG A C 1
ATOM 926 O O . ARG A 1 114 ? 16.542 13.977 -38.894 1.00 79.94 114 ARG A O 1
ATOM 933 N N . ILE A 1 115 ? 14.318 14.342 -38.734 1.00 82.88 115 ILE A N 1
ATOM 934 C CA . ILE A 1 115 ? 13.925 12.934 -38.681 1.00 82.88 115 ILE A CA 1
ATOM 935 C C . ILE A 1 115 ? 13.907 12.390 -40.116 1.00 82.88 115 ILE A C 1
ATOM 937 O O . ILE A 1 115 ? 13.280 12.959 -41.013 1.00 82.88 115 ILE A O 1
ATOM 941 N N . LYS A 1 116 ? 14.600 11.277 -40.344 1.00 75.31 116 LYS A N 1
ATOM 942 C CA . LYS A 1 116 ? 14.580 10.492 -41.573 1.00 75.31 116 LYS A CA 1
ATOM 943 C C . LYS A 1 116 ? 13.206 9.833 -41.696 1.00 75.31 116 LYS A C 1
ATOM 945 O O . LYS A 1 116 ? 13.001 8.708 -41.259 1.00 75.31 116 LYS A O 1
ATOM 950 N N . LEU A 1 117 ? 12.250 10.539 -42.294 1.00 64.44 117 LEU A N 1
ATOM 951 C CA . LEU A 1 117 ? 10.968 9.943 -42.666 1.00 64.44 117 LEU A CA 1
ATOM 952 C C . LEU A 1 117 ? 11.196 8.860 -43.724 1.00 64.44 117 LEU A C 1
ATOM 954 O O . LEU A 1 117 ? 11.903 9.102 -44.717 1.00 64.44 117 LEU A O 1
ATOM 958 N N . SER A 1 118 ? 10.583 7.691 -43.511 1.00 59.69 118 SER A N 1
ATOM 959 C CA . SER A 1 118 ? 10.585 6.602 -44.487 1.00 59.69 118 SER A CA 1
ATOM 960 C C . SER A 1 118 ? 9.984 7.089 -45.817 1.00 59.69 118 SER A C 1
ATOM 962 O O . SER A 1 118 ? 9.113 7.963 -45.809 1.00 59.69 118 SER A O 1
ATOM 964 N N . PRO A 1 119 ? 10.407 6.544 -46.972 1.00 58.59 119 PRO A N 1
ATOM 965 C CA . PRO A 1 119 ? 9.826 6.909 -48.267 1.00 58.59 119 PRO A CA 1
ATOM 966 C C . PRO A 1 119 ? 8.304 6.697 -48.333 1.00 58.59 119 PRO A C 1
ATOM 968 O O . PRO A 1 119 ? 7.625 7.409 -49.060 1.00 58.59 119 PRO A O 1
ATOM 971 N N . LEU A 1 120 ? 7.772 5.762 -47.537 1.00 57.00 120 LEU A N 1
ATOM 972 C CA . LEU A 1 120 ? 6.345 5.432 -47.460 1.00 57.00 120 LEU A CA 1
ATOM 973 C C . LEU A 1 120 ? 5.505 6.478 -46.704 1.00 57.00 120 LEU A C 1
ATOM 975 O O . LEU A 1 120 ? 4.291 6.490 -46.851 1.00 57.00 120 LEU A O 1
ATOM 979 N N . LEU A 1 121 ? 6.135 7.353 -45.914 1.00 58.91 121 LEU A N 1
ATOM 980 C CA . LEU A 1 121 ? 5.483 8.435 -45.160 1.00 58.91 121 LEU A CA 1
ATOM 981 C C . LEU A 1 121 ? 5.627 9.812 -45.839 1.00 58.91 121 LEU A C 1
ATOM 983 O O . LEU A 1 121 ? 5.276 10.823 -45.241 1.00 58.91 121 LEU A O 1
ATOM 987 N N . ARG A 1 122 ? 6.177 9.870 -47.062 1.00 56.78 122 ARG A N 1
ATOM 988 C CA . ARG A 1 122 ? 6.378 11.112 -47.841 1.00 56.78 122 ARG A CA 1
ATOM 989 C C . ARG A 1 122 ? 5.304 11.354 -48.914 1.00 56.78 122 ARG A C 1
ATOM 991 O O . ARG A 1 122 ? 5.577 12.091 -49.860 1.00 56.78 122 ARG A O 1
ATOM 998 N N . ALA A 1 123 ? 4.151 10.693 -48.802 1.00 49.97 123 ALA A N 1
ATOM 999 C CA . ALA A 1 123 ? 3.006 10.902 -49.690 1.00 49.97 123 ALA A CA 1
ATOM 1000 C C . ALA A 1 123 ? 2.274 12.209 -49.359 1.00 49.97 123 ALA A C 1
ATOM 1002 O O . ALA A 1 123 ? 2.149 12.513 -48.151 1.00 49.97 123 ALA A O 1
#

Secondary structure (DSSP, 8-state):
-HHHHHHHHHHHHHH-------HHHHHHTT--SHHHHHHHHHHHHHHHHHHHHHSS---S--GGGS-HHHHHHHHHHHHHHHHHHHHHHHHHHHHHHHHHHHHHEEE-TTS-EEE---GGG--

Sequence (123 aa):
MRALIAHIEAENAQFGSTVTTDPAHWADYGITTVEQYQHYMAVEHFVCLHESHYGFRPRGYNLEELSVERLTAMADRIAVEIDDALLSDREREERDFAEWQARNVTRHGNGEMRIKLSPLLRA

pLDDT: mean 90.84, std 10.35, range [49.97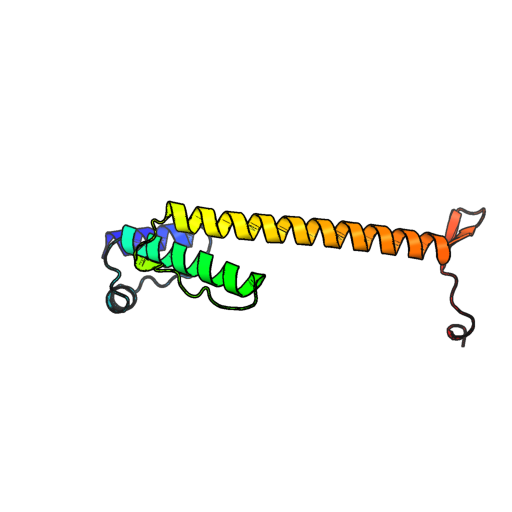, 97.88]

Radius of gyration: 25.22 Å; chains: 1; bounding box: 47×43×70 Å